Protein AF-A0A3N5F4K1-F1 (afdb_monomer_lite)

Foldseek 3Di:
DALVVLLVCLLPPPADALLVNLVSLLVSCVRPVVCLVSQLVSDPPRNSSNVLSVCCVVPNSVVSVVCSVVVLVVVLVVVCVVQPPPDDDDDDGDHPSVVSD

pLDDT: mean 89.98, std 7.14, range [69.75, 97.56]

Structure (mmCIF, N/CA/C/O backbone):
data_AF-A0A3N5F4K1-F1
#
_entry.id   AF-A0A3N5F4K1-F1
#
loop_
_atom_site.group_PDB
_atom_site.id
_atom_site.type_symbol
_atom_site.label_atom_id
_atom_site.label_alt_id
_atom_site.label_comp_id
_atom_site.label_asym_id
_atom_site.label_entity_id
_atom_site.label_seq_id
_atom_site.pdbx_PDB_ins_code
_atom_site.Cartn_x
_atom_site.Cartn_y
_atom_site.Cartn_z
_atom_site.occupancy
_atom_site.B_iso_or_equiv
_atom_site.auth_seq_id
_atom_site.auth_comp_id
_atom_site.auth_asym_id
_atom_site.auth_atom_id
_atom_site.pdbx_PDB_model_num
AT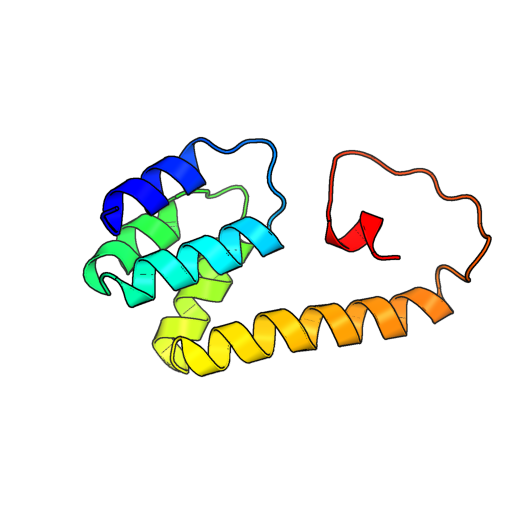OM 1 N N . MET A 1 1 ? 4.021 -6.759 17.974 1.00 78.56 1 MET A N 1
ATOM 2 C CA . MET A 1 1 ? 4.147 -5.585 17.085 1.00 78.56 1 MET A CA 1
ATOM 3 C C . MET A 1 1 ? 2.803 -4.878 17.014 1.00 78.56 1 MET A C 1
ATOM 5 O O . MET A 1 1 ? 1.799 -5.537 16.756 1.00 78.56 1 MET A O 1
ATOM 9 N N . LYS A 1 2 ? 2.767 -3.581 17.321 1.00 94.75 2 LYS A N 1
ATOM 10 C CA . LYS A 1 2 ? 1.564 -2.738 17.303 1.00 94.75 2 LYS A CA 1
ATOM 11 C C . LYS A 1 2 ? 1.374 -2.111 15.920 1.00 94.75 2 LYS A C 1
ATOM 13 O O . LYS A 1 2 ? 2.323 -1.962 15.158 1.00 94.75 2 LYS A O 1
ATOM 18 N N . ALA A 1 3 ? 0.146 -1.689 15.614 1.00 94.62 3 ALA A N 1
ATOM 19 C CA . ALA A 1 3 ? -0.156 -0.976 14.369 1.00 94.62 3 ALA A CA 1
ATOM 20 C C . ALA A 1 3 ? 0.670 0.316 14.218 1.00 94.62 3 ALA A C 1
ATOM 22 O O . ALA A 1 3 ? 1.073 0.658 13.113 1.00 94.62 3 ALA A O 1
ATOM 23 N N . THR A 1 4 ? 0.944 1.009 15.328 1.00 95.56 4 THR A N 1
ATOM 24 C CA . THR A 1 4 ? 1.778 2.219 15.375 1.00 95.56 4 THR A CA 1
ATOM 25 C C . THR A 1 4 ? 3.233 1.944 15.015 1.00 95.56 4 THR A C 1
ATOM 27 O O . THR A 1 4 ? 3.834 2.754 14.323 1.00 95.56 4 THR A O 1
ATOM 30 N N . ASP A 1 5 ? 3.772 0.787 15.405 1.00 97.06 5 ASP A N 1
ATOM 31 C CA . ASP A 1 5 ? 5.158 0.411 15.099 1.00 97.06 5 ASP A CA 1
ATOM 32 C C . ASP A 1 5 ? 5.342 0.274 13.580 1.00 97.06 5 ASP A C 1
ATOM 34 O O . ASP A 1 5 ? 6.314 0.765 13.019 1.00 97.06 5 ASP A O 1
ATOM 38 N N . ILE A 1 6 ? 4.346 -0.301 12.895 1.00 96.75 6 ILE A N 1
ATOM 39 C CA . ILE A 1 6 ? 4.345 -0.429 11.431 1.00 96.75 6 ILE A CA 1
ATOM 40 C C . ILE A 1 6 ? 4.239 0.947 10.751 1.00 96.75 6 ILE A C 1
ATOM 42 O O . ILE A 1 6 ? 4.820 1.159 9.692 1.00 96.75 6 ILE A O 1
ATOM 46 N N . VAL A 1 7 ? 3.522 1.911 11.341 1.00 96.38 7 VAL A N 1
ATOM 47 C CA . VAL A 1 7 ? 3.477 3.288 10.810 1.00 96.38 7 VAL A CA 1
ATOM 48 C C . VAL A 1 7 ? 4.859 3.944 10.872 1.00 96.38 7 VAL A C 1
ATOM 50 O O . VAL A 1 7 ? 5.246 4.621 9.920 1.00 96.38 7 VAL A O 1
ATOM 53 N N . GLU A 1 8 ? 5.605 3.740 11.958 1.00 96.62 8 GLU A N 1
ATOM 54 C CA . GLU A 1 8 ? 6.968 4.266 12.102 1.00 96.62 8 GLU A CA 1
ATOM 55 C C . GLU A 1 8 ? 7.969 3.552 11.185 1.00 96.62 8 GLU A C 1
ATOM 57 O O . GLU A 1 8 ? 8.791 4.212 10.546 1.00 96.62 8 GLU A O 1
ATOM 62 N N . GLU A 1 9 ? 7.849 2.231 11.027 1.00 95.38 9 GLU A N 1
ATOM 63 C CA . GLU A 1 9 ? 8.605 1.453 10.035 1.00 95.38 9 GLU A CA 1
ATOM 64 C C . GLU A 1 9 ? 8.383 2.026 8.631 1.00 95.38 9 GLU A C 1
ATOM 66 O O . GLU A 1 9 ? 9.332 2.416 7.956 1.00 95.38 9 GLU A O 1
ATOM 71 N N . ILE A 1 10 ? 7.120 2.209 8.229 1.00 95.69 10 ILE A N 1
ATOM 72 C CA . ILE A 1 10 ? 6.783 2.815 6.938 1.00 95.69 10 ILE A CA 1
ATOM 73 C C . ILE A 1 10 ? 7.350 4.228 6.825 1.00 95.69 10 ILE A C 1
ATOM 75 O O . ILE A 1 10 ? 7.755 4.620 5.738 1.00 95.69 10 ILE A O 1
ATOM 79 N N . ARG A 1 11 ? 7.373 5.025 7.899 1.00 94.69 11 ARG A N 1
ATOM 80 C CA . ARG A 1 11 ? 7.921 6.389 7.854 1.00 94.69 11 ARG A CA 1
ATOM 81 C C . ARG A 1 11 ? 9.425 6.381 7.589 1.00 94.69 11 ARG A C 1
ATOM 83 O O . ARG A 1 11 ? 9.889 7.191 6.789 1.00 94.69 11 ARG A O 1
ATOM 90 N N . THR A 1 12 ? 10.157 5.463 8.210 1.00 94.25 12 THR A N 1
ATOM 91 C CA . THR A 1 12 ? 11.629 5.445 8.266 1.00 94.25 12 THR A CA 1
ATOM 92 C C . THR A 1 12 ? 12.300 4.518 7.249 1.00 94.25 12 THR A C 1
ATOM 94 O O . THR A 1 12 ? 13.496 4.648 7.008 1.00 94.25 12 THR A O 1
ATOM 97 N N . ASP A 1 13 ? 11.559 3.624 6.593 1.00 91.50 13 ASP A N 1
ATOM 98 C CA . ASP A 1 13 ? 12.111 2.693 5.603 1.00 91.50 13 ASP A CA 1
ATOM 99 C C . ASP A 1 13 ? 12.345 3.361 4.238 1.00 91.50 13 ASP A C 1
ATOM 101 O O . ASP A 1 13 ? 11.442 3.455 3.405 1.00 91.50 13 ASP A O 1
ATOM 105 N N . PHE A 1 14 ? 13.548 3.875 3.999 1.00 85.56 14 PHE A N 1
ATOM 106 C CA . PHE A 1 14 ? 13.909 4.538 2.738 1.00 85.56 14 PHE A CA 1
ATOM 107 C C . PHE A 1 14 ? 14.365 3.581 1.628 1.00 85.56 14 PHE A C 1
ATOM 109 O O . PHE A 1 14 ? 14.746 4.051 0.559 1.00 85.56 14 PHE A O 1
ATOM 116 N N . LYS A 1 15 ? 14.348 2.266 1.871 1.00 85.75 15 LYS A N 1
ATOM 117 C CA . LYS A 1 15 ? 14.824 1.258 0.914 1.00 85.75 15 LYS A CA 1
ATOM 118 C C . LYS A 1 15 ? 13.667 0.563 0.209 1.00 85.75 15 LYS A C 1
ATOM 120 O O . LYS A 1 15 ? 13.705 0.355 -0.997 1.00 85.75 15 LYS A O 1
ATOM 125 N N . SER A 1 16 ? 12.616 0.224 0.948 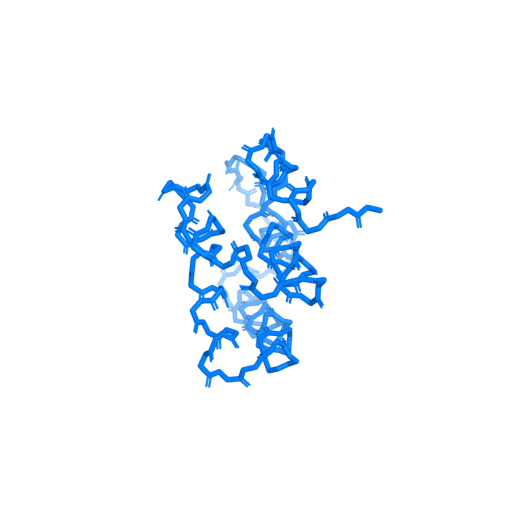1.00 86.94 16 SER A N 1
ATOM 126 C CA . SER A 1 16 ? 11.495 -0.522 0.388 1.00 86.94 16 SER A CA 1
ATOM 127 C C . SER A 1 16 ? 10.685 0.290 -0.620 1.00 86.94 16 SER A C 1
ATOM 129 O O . SER A 1 16 ? 10.305 1.441 -0.390 1.00 86.94 16 SER A O 1
ATOM 131 N N . GLY A 1 17 ? 10.327 -0.365 -1.725 1.00 86.25 17 GLY A N 1
ATOM 132 C CA . GLY A 1 17 ? 9.475 0.213 -2.758 1.00 86.25 17 GLY A CA 1
ATOM 133 C C . GLY A 1 17 ? 8.017 0.417 -2.323 1.00 86.25 17 GLY A C 1
ATOM 134 O O . GLY A 1 17 ? 7.518 -0.173 -1.360 1.00 86.25 17 GLY A O 1
ATOM 135 N N . ALA A 1 18 ? 7.290 1.218 -3.107 1.00 89.00 18 ALA A N 1
ATOM 136 C CA . ALA A 1 18 ? 5.904 1.610 -2.834 1.00 89.00 18 ALA A CA 1
ATOM 137 C C . ALA A 1 18 ? 4.953 0.427 -2.594 1.00 89.00 18 ALA A C 1
ATOM 139 O O . ALA A 1 18 ? 4.105 0.484 -1.704 1.00 89.00 18 ALA A O 1
ATOM 140 N N . MET A 1 19 ? 5.112 -0.650 -3.367 1.00 89.12 19 MET A N 1
ATOM 141 C CA . MET A 1 19 ? 4.278 -1.852 -3.277 1.00 89.12 19 MET A CA 1
ATOM 142 C C . MET A 1 19 ? 4.428 -2.548 -1.923 1.00 89.12 19 MET A C 1
ATOM 144 O O . MET A 1 19 ? 3.426 -2.880 -1.285 1.00 89.12 19 MET A O 1
ATOM 148 N N . HIS A 1 20 ? 5.670 -2.706 -1.456 1.00 91.38 20 HIS A N 1
ATOM 149 C CA . HIS A 1 20 ? 5.964 -3.301 -0.156 1.00 91.38 20 HIS A CA 1
ATOM 150 C C . HIS A 1 20 ? 5.364 -2.456 0.974 1.00 91.38 20 HIS A C 1
ATOM 152 O O . HIS A 1 20 ? 4.596 -2.960 1.793 1.00 91.38 20 HIS A O 1
ATOM 158 N N . LEU A 1 21 ? 5.615 -1.145 0.957 1.00 94.06 21 LEU A N 1
ATOM 159 C CA . LEU A 1 21 ? 5.087 -0.221 1.965 1.00 94.06 21 LEU A CA 1
ATOM 160 C C . LEU A 1 21 ? 3.551 -0.155 1.955 1.00 94.06 21 LEU A C 1
ATOM 162 O O . LEU A 1 21 ? 2.923 -0.053 3.009 1.00 94.06 21 LEU A O 1
ATOM 166 N N . GLY A 1 22 ? 2.925 -0.272 0.782 1.00 94.19 22 GLY A N 1
ATOM 167 C CA . GLY A 1 22 ? 1.474 -0.398 0.651 1.00 94.19 22 GLY A CA 1
ATOM 168 C C . GLY A 1 22 ? 0.934 -1.672 1.309 1.00 94.19 22 GLY A C 1
ATOM 169 O O . GLY A 1 22 ? -0.071 -1.616 2.019 1.00 94.19 22 GLY A O 1
ATOM 170 N N . ALA A 1 23 ? 1.615 -2.810 1.146 1.00 95.19 23 ALA A N 1
ATOM 171 C CA . ALA A 1 23 ? 1.251 -4.054 1.824 1.00 95.19 23 ALA A CA 1
ATOM 172 C C . ALA A 1 23 ? 1.406 -3.946 3.353 1.00 95.19 23 ALA A C 1
ATOM 174 O O . ALA A 1 23 ? 0.495 -4.344 4.085 1.00 95.19 23 ALA A O 1
ATOM 175 N N . ARG A 1 24 ? 2.491 -3.321 3.836 1.00 96.69 24 ARG A N 1
ATOM 176 C CA . ARG A 1 24 ? 2.699 -3.029 5.267 1.00 96.69 24 ARG A CA 1
ATOM 177 C C . ARG A 1 24 ? 1.608 -2.117 5.830 1.00 96.69 24 ARG A C 1
ATOM 179 O O . ARG A 1 24 ? 1.086 -2.374 6.912 1.00 96.69 24 ARG A O 1
ATOM 186 N N . ALA A 1 25 ? 1.159 -1.112 5.076 1.00 97.00 25 ALA A N 1
ATOM 187 C CA . ALA A 1 25 ? 0.038 -0.264 5.489 1.00 97.00 25 ALA A CA 1
ATOM 188 C C . ALA A 1 25 ? -1.262 -1.073 5.676 1.00 97.00 25 ALA A C 1
ATOM 190 O O . ALA A 1 25 ? -2.029 -0.821 6.608 1.00 97.00 25 ALA A O 1
ATOM 191 N N . LEU A 1 26 ? -1.499 -2.091 4.840 1.00 97.25 26 LEU A N 1
ATOM 192 C CA . LEU A 1 26 ? -2.624 -3.014 5.016 1.00 97.25 26 LEU A CA 1
ATOM 193 C C . LEU A 1 26 ? -2.452 -3.949 6.222 1.00 97.25 26 LEU A C 1
ATOM 195 O O . LEU A 1 26 ? -3.459 -4.353 6.807 1.00 97.25 26 LEU A O 1
ATOM 199 N N . ASP A 1 27 ? -1.222 -4.317 6.597 1.00 97.56 27 ASP A N 1
ATOM 200 C CA . ASP A 1 27 ? -0.949 -5.036 7.852 1.00 97.56 27 ASP A CA 1
ATOM 201 C C . ASP A 1 27 ? -1.308 -4.155 9.058 1.00 97.56 27 ASP A C 1
ATOM 203 O O . ASP A 1 27 ? -2.029 -4.595 9.955 1.00 97.56 27 ASP A O 1
ATOM 207 N N . ALA A 1 28 ? -0.893 -2.885 9.039 1.00 97.31 28 ALA A N 1
ATOM 208 C CA . ALA A 1 28 ? -1.194 -1.918 10.092 1.00 97.31 28 ALA A CA 1
ATOM 209 C C . ALA A 1 28 ? -2.709 -1.708 10.269 1.00 97.31 28 ALA A C 1
ATOM 211 O O . ALA A 1 28 ? -3.212 -1.773 11.390 1.00 97.31 28 ALA A O 1
ATOM 212 N N . LEU A 1 29 ? -3.458 -1.550 9.168 1.00 96.81 29 LEU A N 1
ATOM 213 C CA . LEU A 1 29 ? -4.924 -1.436 9.201 1.00 96.81 29 LEU A CA 1
ATOM 214 C C . LEU A 1 29 ? -5.624 -2.703 9.705 1.00 96.81 29 LEU A C 1
ATOM 216 O O . LEU A 1 29 ? -6.704 -2.610 10.290 1.00 96.81 29 LEU A O 1
ATOM 220 N N . LYS A 1 30 ? -5.039 -3.884 9.461 1.00 96.81 30 LYS A N 1
ATOM 221 C CA . LYS A 1 30 ? -5.566 -5.158 9.970 1.00 96.81 30 LYS A CA 1
ATOM 222 C C . LYS A 1 30 ? -5.415 -5.241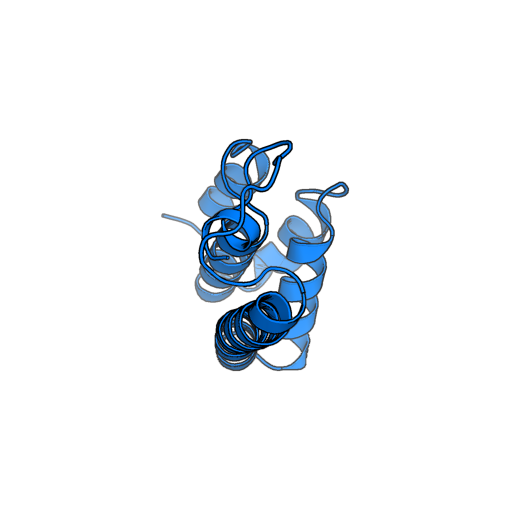 11.490 1.00 96.81 30 LYS A C 1
ATOM 224 O O . LYS A 1 30 ? -6.306 -5.773 12.141 1.00 96.81 30 LYS A O 1
ATOM 229 N N . LEU A 1 31 ? -4.317 -4.710 12.034 1.00 96.94 31 LEU A N 1
ATOM 230 C CA . LEU A 1 31 ? -4.071 -4.646 13.477 1.00 96.94 31 LEU A CA 1
ATOM 231 C C . LEU A 1 31 ? -4.931 -3.583 14.168 1.00 96.94 31 LEU A C 1
ATOM 233 O O . LEU A 1 31 ? -5.469 -3.836 15.241 1.00 96.94 31 LEU A O 1
ATOM 237 N N . SER A 1 32 ? -5.068 -2.398 13.572 1.00 96.81 32 SER A N 1
ATOM 238 C CA . SER A 1 32 ? -5.968 -1.361 14.072 1.00 96.81 32 SER A CA 1
ATOM 239 C C . SER A 1 32 ? -6.444 -0.440 12.956 1.00 96.81 32 SER A C 1
ATOM 241 O O . SER A 1 32 ? -5.651 0.157 12.235 1.00 96.81 32 SER A O 1
ATOM 243 N N . LYS A 1 33 ? -7.757 -0.216 12.866 1.00 94.25 33 LYS A N 1
ATOM 244 C CA . LYS A 1 33 ? -8.316 0.770 11.927 1.00 94.25 33 LYS A CA 1
ATOM 245 C C . LYS A 1 33 ? -8.034 2.218 12.349 1.00 94.25 33 LYS A C 1
ATOM 247 O O . LYS A 1 33 ? -8.096 3.109 11.505 1.00 94.25 33 LYS A O 1
ATOM 252 N N . SER A 1 34 ? -7.703 2.464 13.622 1.00 95.69 34 SER A N 1
ATOM 253 C CA . SER A 1 34 ? -7.484 3.819 14.151 1.00 95.69 34 SER A CA 1
ATOM 254 C C . SER A 1 34 ? -6.233 4.500 13.593 1.00 95.69 34 SER A C 1
ATOM 256 O O . SER A 1 34 ? -6.159 5.724 13.605 1.00 95.69 34 SER A O 1
ATOM 258 N N . VAL A 1 35 ? -5.272 3.742 13.048 1.00 96.88 35 VAL A N 1
ATOM 259 C CA . VAL A 1 35 ? -4.048 4.313 12.460 1.00 96.88 35 VAL A CA 1
ATOM 260 C C . VAL A 1 35 ? -4.240 4.837 11.033 1.00 96.88 35 VAL A C 1
ATOM 262 O O . VAL A 1 35 ? -3.310 5.404 10.462 1.00 96.88 35 VAL A O 1
ATOM 265 N N . ALA A 1 36 ? -5.434 4.698 10.442 1.00 96.44 36 ALA A N 1
ATOM 266 C CA . ALA A 1 36 ? -5.697 5.146 9.075 1.00 96.44 36 ALA A CA 1
ATOM 267 C C . ALA A 1 36 ? -5.347 6.631 8.824 1.00 96.44 36 ALA A C 1
ATOM 269 O O . ALA A 1 36 ? -4.665 6.897 7.835 1.00 96.44 36 ALA A O 1
ATOM 270 N N . PRO A 1 37 ? -5.704 7.604 9.693 1.00 97.06 37 PRO A N 1
ATOM 271 C CA . PRO A 1 37 ? -5.327 9.005 9.488 1.00 97.06 37 PRO A CA 1
ATOM 272 C C . PRO A 1 37 ? -3.811 9.233 9.473 1.00 97.06 37 PRO A C 1
ATOM 274 O O . PRO A 1 37 ? -3.328 10.070 8.712 1.00 97.06 37 PRO A O 1
ATOM 277 N N . ALA A 1 38 ? -3.062 8.473 10.279 1.00 96.50 38 ALA A N 1
ATOM 278 C CA . ALA A 1 38 ? -1.604 8.536 10.303 1.00 96.50 38 ALA A CA 1
ATOM 279 C C . ALA A 1 38 ? -1.007 7.955 9.012 1.00 96.50 38 ALA A C 1
ATOM 281 O O . ALA A 1 38 ? -0.168 8.592 8.381 1.00 96.50 38 ALA A O 1
ATOM 282 N N . LEU A 1 39 ? -1.504 6.799 8.558 1.00 96.56 39 LEU A N 1
ATOM 283 C CA . LEU A 1 39 ? -1.075 6.171 7.302 1.00 96.56 39 LEU A CA 1
ATOM 284 C C . LEU A 1 39 ? -1.364 7.039 6.068 1.00 96.56 39 LEU A C 1
ATOM 286 O O . LEU A 1 39 ? -0.578 7.040 5.127 1.00 96.56 39 LEU A O 1
ATOM 290 N N . LEU A 1 40 ? -2.452 7.816 6.066 1.00 96.31 40 LEU A N 1
ATOM 291 C CA . LEU A 1 40 ? -2.762 8.744 4.969 1.00 96.31 40 LEU A CA 1
ATOM 292 C C . LEU A 1 40 ? -1.730 9.871 4.819 1.00 96.31 40 LEU A C 1
ATOM 294 O O . LEU A 1 40 ? -1.613 10.439 3.736 1.00 96.31 40 LEU A O 1
ATOM 298 N N . LYS A 1 41 ? -1.005 10.204 5.893 1.00 95.62 41 LYS A N 1
ATOM 299 C CA . LYS A 1 41 ? -0.038 11.311 5.943 1.00 95.62 41 LYS A CA 1
ATOM 300 C C . LYS A 1 41 ? 1.410 10.844 6.092 1.00 95.62 41 LYS A C 1
ATOM 302 O O . LYS A 1 41 ? 2.307 11.677 6.087 1.00 95.62 41 LYS A O 1
ATOM 307 N N . VAL A 1 42 ? 1.644 9.535 6.221 1.00 94.75 42 VAL A N 1
ATOM 308 C CA . VAL A 1 42 ? 2.950 8.981 6.610 1.00 94.75 42 VAL A CA 1
ATOM 309 C C . VAL A 1 42 ? 4.063 9.331 5.620 1.00 94.75 42 VAL A C 1
ATOM 311 O O . VAL A 1 42 ? 5.195 9.552 6.039 1.00 94.75 42 VAL A O 1
ATOM 314 N N . ARG A 1 43 ? 3.739 9.412 4.321 1.00 91.81 43 ARG A N 1
ATOM 315 C CA . ARG A 1 43 ? 4.677 9.762 3.244 1.00 91.81 43 ARG A CA 1
ATOM 316 C C . ARG A 1 43 ? 3.996 10.565 2.134 1.00 91.81 43 ARG A C 1
ATOM 318 O O . ARG A 1 43 ? 3.516 9.976 1.167 1.00 91.81 43 ARG A O 1
ATOM 325 N N . PRO A 1 44 ? 3.978 11.904 2.227 1.00 86.62 44 PRO A N 1
ATOM 326 C CA . PRO A 1 44 ? 3.363 12.757 1.208 1.00 86.62 44 PRO A CA 1
ATOM 327 C C . PRO A 1 44 ? 3.978 12.587 -0.191 1.00 86.62 44 PRO A C 1
ATOM 329 O O . PRO A 1 44 ? 3.254 12.619 -1.179 1.00 86.62 44 PRO A O 1
ATOM 332 N N . GLY A 1 45 ? 5.289 12.326 -0.274 1.00 87.12 45 GLY A N 1
ATOM 333 C CA . GLY A 1 45 ? 5.994 12.058 -1.536 1.00 87.12 45 GLY A CA 1
ATOM 334 C C . GLY A 1 45 ? 5.729 10.674 -2.143 1.00 87.12 45 GLY A C 1
ATOM 335 O O . GLY A 1 45 ? 6.203 10.392 -3.238 1.00 87.12 45 GLY A O 1
ATOM 336 N N . LEU A 1 46 ? 4.976 9.807 -1.455 1.00 86.81 46 LEU A N 1
ATOM 337 C CA . LEU A 1 46 ? 4.654 8.456 -1.910 1.00 86.81 46 LEU A CA 1
ATOM 338 C C . LEU A 1 46 ? 3.133 8.219 -1.852 1.00 86.81 46 LEU A C 1
ATOM 340 O O . LEU A 1 46 ? 2.637 7.496 -0.979 1.00 86.81 46 LEU A O 1
ATOM 344 N N . PRO A 1 47 ? 2.361 8.806 -2.789 1.00 90.88 47 PRO A N 1
ATOM 345 C CA . PRO A 1 47 ? 0.896 8.837 -2.719 1.00 90.88 47 PRO A CA 1
ATOM 346 C C . PRO A 1 47 ? 0.247 7.449 -2.796 1.00 90.88 47 PRO A C 1
ATOM 348 O O . PRO A 1 47 ? -0.905 7.275 -2.391 1.00 90.88 47 PRO A O 1
ATOM 351 N N . PHE A 1 48 ? 0.985 6.445 -3.278 1.00 92.31 48 PHE A N 1
ATOM 352 C CA . PHE A 1 48 ? 0.523 5.065 -3.375 1.00 92.31 48 PHE A CA 1
ATOM 353 C C . PHE A 1 48 ? 0.007 4.514 -2.037 1.00 92.31 48 PHE A C 1
ATOM 355 O O . PHE A 1 48 ? -1.064 3.909 -2.002 1.00 92.31 48 PHE A O 1
ATOM 362 N N . ILE A 1 49 ? 0.697 4.792 -0.923 1.00 94.94 49 ILE A N 1
ATOM 363 C CA . ILE A 1 49 ? 0.280 4.327 0.411 1.00 94.94 49 ILE A CA 1
ATOM 364 C C . ILE A 1 49 ? -1.102 4.891 0.761 1.00 94.94 49 ILE A C 1
ATOM 366 O O . ILE A 1 49 ? -2.013 4.144 1.123 1.00 94.94 49 ILE A O 1
ATOM 370 N N . ALA A 1 50 ? -1.293 6.202 0.589 1.00 95.38 50 ALA A N 1
ATOM 371 C CA . ALA A 1 50 ?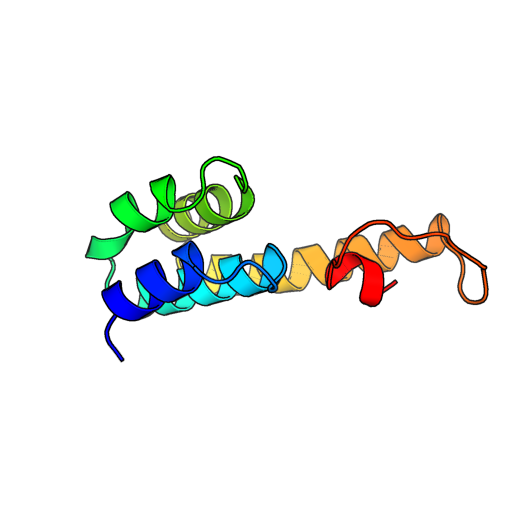 -2.572 6.851 0.855 1.00 95.38 50 ALA A CA 1
ATOM 372 C C . ALA A 1 50 ? -3.695 6.292 -0.036 1.00 95.38 50 ALA A C 1
ATOM 374 O O . ALA A 1 50 ? -4.820 6.101 0.431 1.00 95.38 50 ALA A O 1
ATOM 375 N N . ASN A 1 51 ? -3.402 5.976 -1.299 1.00 95.50 51 ASN A N 1
ATOM 376 C CA . ASN A 1 51 ? -4.376 5.381 -2.215 1.00 95.50 51 ASN A CA 1
ATOM 377 C C . ASN A 1 51 ? -4.800 3.974 -1.779 1.00 95.50 51 ASN A C 1
ATOM 379 O O . ASN A 1 51 ? -5.999 3.685 -1.754 1.00 95.50 51 ASN A O 1
ATOM 383 N N . VAL A 1 52 ? -3.849 3.134 -1.363 1.00 95.56 52 VAL A N 1
ATOM 384 C CA . VAL A 1 52 ? -4.126 1.795 -0.822 1.00 95.56 52 VAL A CA 1
ATOM 385 C C . VAL A 1 52 ? -4.985 1.883 0.442 1.00 95.56 52 VAL A C 1
ATOM 387 O O . VAL A 1 52 ? -5.979 1.165 0.557 1.00 95.56 52 VAL A O 1
ATOM 390 N N . VAL A 1 53 ? -4.671 2.804 1.358 1.00 96.50 53 VAL A N 1
ATOM 391 C CA . VAL A 1 53 ? -5.448 3.024 2.592 1.00 96.50 53 VAL A CA 1
ATOM 392 C C . VAL A 1 53 ? -6.881 3.457 2.274 1.00 96.50 53 VAL A C 1
ATOM 394 O O . VAL A 1 53 ? -7.828 2.851 2.775 1.00 96.50 53 VAL A O 1
ATOM 397 N N . ARG A 1 54 ? -7.069 4.443 1.385 1.00 97.00 54 ARG A N 1
ATOM 398 C CA . ARG A 1 54 ? -8.407 4.889 0.948 1.00 97.00 54 ARG A CA 1
ATOM 399 C C . ARG A 1 54 ? -9.186 3.772 0.260 1.00 97.00 54 ARG A C 1
ATOM 401 O O . ARG A 1 54 ? -10.399 3.658 0.428 1.00 97.00 54 ARG A O 1
ATOM 408 N N . PHE A 1 55 ? -8.519 2.947 -0.544 1.00 96.69 55 PHE A N 1
ATOM 409 C CA . PHE A 1 55 ? -9.161 1.806 -1.188 1.00 96.69 55 PHE A CA 1
ATOM 410 C C . PHE A 1 55 ? -9.595 0.756 -0.159 1.00 96.69 55 PHE A C 1
ATOM 412 O O . PHE A 1 55 ? -10.742 0.314 -0.191 1.00 96.69 55 PHE A O 1
ATOM 419 N N . ALA A 1 56 ? -8.738 0.439 0.814 1.00 96.75 56 ALA A N 1
ATOM 420 C CA . ALA A 1 56 ? -9.063 -0.465 1.912 1.00 96.75 56 ALA A CA 1
ATOM 421 C C . ALA A 1 56 ? -10.221 0.046 2.780 1.00 96.75 56 ALA A C 1
ATOM 423 O O . ALA A 1 56 ? -11.062 -0.750 3.190 1.00 96.75 56 ALA A O 1
ATOM 424 N N . GLN A 1 57 ? -10.316 1.357 3.021 1.00 96.06 57 GLN A N 1
ATOM 425 C CA . GLN A 1 57 ? -11.455 1.955 3.726 1.00 96.06 57 GLN A CA 1
ATOM 426 C C . GLN A 1 57 ? -12.771 1.809 2.944 1.00 96.06 57 GLN A C 1
ATOM 428 O O . GLN A 1 57 ? -13.806 1.551 3.549 1.00 96.06 57 GLN A O 1
ATOM 433 N N . ARG A 1 58 ? -12.737 1.930 1.608 1.00 96.75 58 ARG A N 1
ATOM 434 C CA . ARG A 1 58 ? -13.932 1.842 0.745 1.00 96.75 58 ARG A CA 1
ATOM 435 C C . ARG A 1 58 ? -14.377 0.413 0.429 1.00 96.75 58 ARG A C 1
ATOM 437 O O . ARG A 1 58 ? -15.569 0.171 0.280 1.00 96.75 58 ARG A O 1
ATOM 444 N N . LYS A 1 59 ? -13.434 -0.512 0.235 1.00 96.06 59 LYS A N 1
ATOM 445 C CA . LYS A 1 59 ? -13.690 -1.867 -0.299 1.00 96.06 59 LYS A CA 1
ATOM 446 C C . LYS A 1 59 ? -13.283 -2.993 0.654 1.00 96.06 59 LYS A C 1
ATOM 448 O O . LYS A 1 59 ? -13.556 -4.157 0.379 1.00 96.06 59 LYS A O 1
ATOM 453 N N . GLY A 1 60 ? -12.642 -2.661 1.771 1.00 95.94 60 GLY A N 1
ATOM 454 C CA . GLY A 1 60 ? -12.111 -3.617 2.736 1.00 95.94 60 GLY A CA 1
ATOM 455 C C . GLY A 1 60 ? -10.661 -4.023 2.456 1.00 95.94 60 GLY A C 1
ATOM 456 O O . GLY A 1 60 ? -10.175 -4.007 1.324 1.00 95.94 60 GLY A O 1
ATOM 457 N N . ILE A 1 61 ? -9.964 -4.435 3.519 1.00 95.44 61 ILE A N 1
ATOM 458 C CA . ILE A 1 61 ? -8.537 -4.806 3.489 1.00 95.44 61 ILE A CA 1
ATOM 459 C C . ILE A 1 61 ? -8.286 -6.005 2.563 1.00 95.44 61 ILE A C 1
ATOM 461 O O . ILE A 1 61 ? -7.312 -6.014 1.815 1.00 95.44 61 ILE A O 1
ATOM 465 N N . ALA A 1 62 ? -9.167 -7.010 2.579 1.00 94.50 62 ALA A N 1
ATOM 466 C CA . ALA A 1 62 ? -9.028 -8.194 1.731 1.00 94.50 62 ALA A CA 1
ATOM 467 C C . ALA A 1 62 ? -9.125 -7.847 0.236 1.00 94.50 62 ALA A C 1
ATOM 469 O O . ALA A 1 62 ? -8.334 -8.341 -0.566 1.00 94.50 62 ALA A O 1
ATOM 470 N N . ALA A 1 63 ? -10.051 -6.956 -0.137 1.00 94.56 63 ALA A N 1
ATOM 471 C CA . ALA A 1 63 ? -10.151 -6.461 -1.505 1.00 94.56 63 ALA A CA 1
ATOM 472 C C . ALA A 1 63 ? -8.899 -5.667 -1.899 1.00 94.56 63 ALA A C 1
ATOM 474 O O . ALA A 1 63 ? -8.357 -5.901 -2.972 1.00 94.56 63 ALA A O 1
ATOM 475 N N . ALA A 1 64 ? -8.394 -4.806 -1.010 1.00 94.69 64 ALA A N 1
ATOM 476 C CA . ALA A 1 64 ? -7.168 -4.047 -1.249 1.00 94.69 64 ALA A CA 1
ATOM 477 C C . ALA A 1 64 ? -5.941 -4.939 -1.478 1.00 94.69 64 ALA A C 1
ATOM 479 O O . ALA A 1 64 ? -5.159 -4.662 -2.379 1.00 94.69 64 ALA A O 1
ATOM 480 N N . ARG A 1 65 ? -5.791 -6.037 -0.721 1.00 93.88 65 ARG A N 1
ATOM 481 C CA . ARG A 1 65 ? -4.698 -7.003 -0.940 1.00 93.88 65 ARG A CA 1
ATOM 482 C C . ARG A 1 65 ? -4.793 -7.706 -2.285 1.00 93.88 65 ARG A C 1
ATOM 484 O O . ARG A 1 65 ? -3.776 -7.861 -2.953 1.00 93.88 65 ARG A O 1
ATOM 491 N N . ARG A 1 66 ? -5.998 -8.141 -2.664 1.00 93.38 66 ARG A N 1
ATOM 492 C CA . ARG A 1 66 ? -6.223 -8.768 -3.971 1.00 93.38 66 ARG A CA 1
ATOM 493 C C . ARG A 1 66 ? -5.879 -7.800 -5.094 1.00 93.38 66 ARG A C 1
ATOM 495 O O . ARG A 1 66 ? -5.109 -8.166 -5.968 1.00 93.38 66 ARG A O 1
ATOM 502 N N . GLU A 1 67 ? -6.358 -6.562 -5.006 1.00 92.00 67 GLU A N 1
ATOM 503 C CA . GLU A 1 67 ?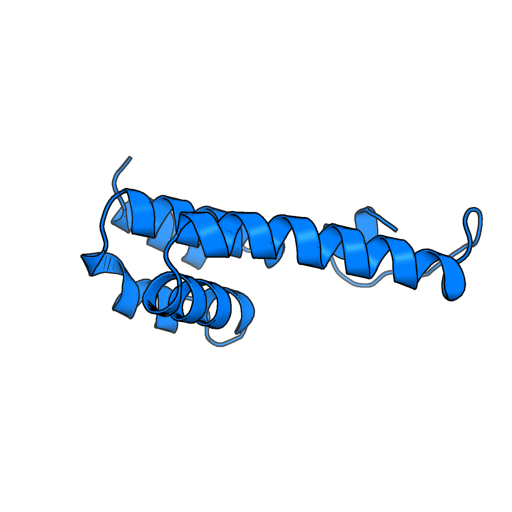 -6.071 -5.530 -6.004 1.00 92.00 67 GLU A CA 1
ATOM 504 C C . GLU A 1 67 ? -4.570 -5.249 -6.130 1.00 92.00 67 GLU A C 1
ATOM 506 O O . GLU A 1 67 ? -4.060 -5.196 -7.241 1.00 92.00 67 GLU A O 1
ATOM 511 N N . LEU A 1 68 ? -3.847 -5.145 -5.008 1.00 88.69 68 LEU A N 1
ATOM 512 C CA . LEU A 1 68 ? -2.392 -4.944 -4.988 1.00 88.69 68 LEU A CA 1
ATOM 513 C C . LEU A 1 68 ? -1.645 -6.028 -5.777 1.00 88.69 68 LEU A C 1
ATOM 515 O O . LEU A 1 68 ? -0.753 -5.709 -6.558 1.00 88.69 68 LEU A O 1
ATOM 519 N N . LYS A 1 69 ? -2.033 -7.296 -5.595 1.00 87.56 69 LYS A N 1
ATOM 520 C CA . LYS A 1 69 ? -1.448 -8.424 -6.327 1.00 87.56 69 LYS A CA 1
ATOM 521 C C . LYS A 1 69 ? -1.837 -8.385 -7.806 1.00 87.56 69 LYS A C 1
ATOM 523 O O . LYS A 1 69 ? -0.974 -8.372 -8.672 1.00 87.56 69 LYS A O 1
ATOM 528 N N . THR A 1 70 ? -3.134 -8.303 -8.097 1.00 90.56 70 THR A N 1
ATOM 529 C CA . THR A 1 70 ? -3.640 -8.387 -9.473 1.00 90.56 70 THR A CA 1
ATOM 530 C C . THR A 1 70 ? -3.205 -7.201 -10.335 1.00 90.56 70 THR A C 1
ATOM 532 O O . THR A 1 70 ? -2.963 -7.369 -11.527 1.00 90.56 70 THR A O 1
ATOM 535 N N . SER A 1 71 ? -3.088 -6.002 -9.760 1.00 86.50 71 SER A N 1
ATOM 536 C CA . SER A 1 71 ? -2.579 -4.824 -10.469 1.00 86.50 71 SER A CA 1
ATOM 537 C C . SER A 1 71 ? -1.112 -4.984 -10.873 1.00 86.50 71 SER A C 1
ATOM 539 O O . SER A 1 71 ? -0.760 -4.587 -11.982 1.00 86.50 71 SER A O 1
ATOM 541 N N . LEU A 1 72 ? -0.275 -5.582 -10.015 1.00 84.25 72 LEU A N 1
ATOM 542 C CA . LEU A 1 72 ? 1.119 -5.874 -10.355 1.00 84.25 72 LEU A CA 1
ATOM 543 C C . LEU A 1 72 ? 1.196 -6.875 -11.505 1.00 84.25 72 LEU A C 1
ATOM 545 O O . LEU A 1 72 ? 1.823 -6.577 -12.514 1.00 84.25 72 LEU A O 1
ATOM 549 N N . ASP A 1 73 ? 0.489 -7.999 -11.387 1.00 87.44 73 ASP A N 1
ATOM 550 C CA . ASP A 1 73 ? 0.481 -9.049 -12.409 1.00 87.44 73 ASP A CA 1
ATOM 551 C C . ASP A 1 73 ? 0.049 -8.484 -13.777 1.00 87.44 73 ASP A C 1
ATOM 553 O O . ASP A 1 73 ? 0.716 -8.697 -14.786 1.00 87.44 73 ASP A O 1
ATOM 557 N N . ARG A 1 74 ? -1.020 -7.673 -13.816 1.00 87.94 74 ARG A N 1
ATOM 558 C CA . ARG A 1 74 ? -1.483 -7.017 -15.055 1.00 87.94 74 ARG A CA 1
ATOM 559 C C . ARG A 1 74 ? -0.459 -6.051 -15.643 1.00 87.94 74 ARG A C 1
ATOM 561 O O . ARG A 1 74 ? -0.376 -5.932 -16.864 1.00 87.94 74 ARG A O 1
ATOM 568 N N . LEU A 1 75 ? 0.252 -5.310 -14.796 1.00 86.56 75 LEU A N 1
ATOM 569 C CA . LEU A 1 75 ? 1.270 -4.366 -15.246 1.00 86.56 75 LEU A CA 1
ATOM 570 C C . LEU A 1 75 ? 2.475 -5.107 -15.826 1.00 86.56 75 LEU A C 1
ATOM 572 O O . LEU A 1 75 ? 2.946 -4.718 -16.888 1.00 86.56 75 LEU A O 1
ATOM 576 N N . LEU A 1 76 ? 2.919 -6.184 -15.175 1.00 85.56 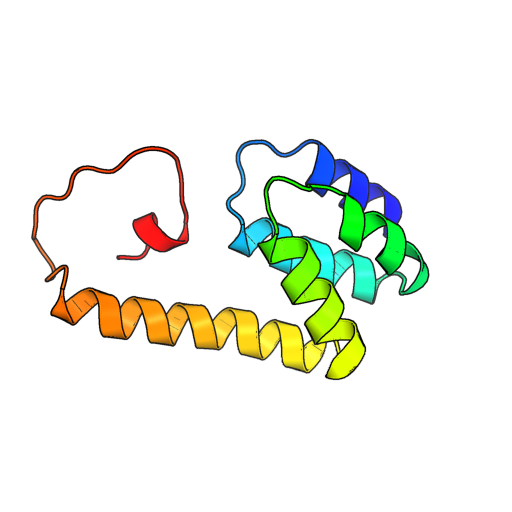76 LEU A N 1
ATOM 577 C CA . LEU A 1 76 ? 4.026 -7.012 -15.654 1.00 85.56 76 LEU A CA 1
ATOM 578 C C . LEU A 1 76 ? 3.686 -7.711 -16.971 1.00 85.56 76 LEU A C 1
ATOM 580 O O . LEU A 1 76 ? 4.505 -7.700 -17.882 1.00 85.56 76 LEU A O 1
ATOM 584 N N . GLU A 1 77 ? 2.471 -8.244 -17.121 1.00 87.12 77 GLU A N 1
ATOM 585 C CA . GLU A 1 77 ? 2.045 -8.830 -18.399 1.00 87.12 77 GLU A CA 1
ATOM 586 C C . GLU A 1 77 ? 2.087 -7.807 -19.539 1.00 87.12 77 GLU A C 1
ATOM 588 O O . GLU A 1 77 ? 2.645 -8.089 -20.591 1.00 87.12 77 GLU A O 1
ATOM 593 N N . ARG A 1 78 ? 1.587 -6.586 -19.314 1.00 86.56 78 ARG A N 1
ATOM 594 C CA . ARG A 1 78 ? 1.653 -5.512 -20.321 1.00 86.56 78 ARG A CA 1
ATOM 595 C C . ARG A 1 78 ? 3.070 -5.005 -20.569 1.00 86.56 78 ARG A C 1
ATOM 597 O O . ARG A 1 78 ? 3.365 -4.527 -21.659 1.00 86.56 78 ARG A O 1
ATOM 604 N N . ALA A 1 79 ? 3.936 -5.058 -19.560 1.00 85.88 79 ALA A N 1
ATOM 605 C CA . ALA A 1 79 ? 5.310 -4.601 -19.695 1.00 85.88 79 ALA A CA 1
ATOM 606 C C . ALA A 1 79 ? 6.091 -5.464 -20.693 1.00 85.88 79 ALA A C 1
ATOM 608 O O . ALA A 1 79 ? 6.915 -4.908 -21.408 1.00 85.88 79 ALA A O 1
ATOM 609 N N . LYS A 1 80 ? 5.788 -6.765 -20.815 1.00 83.19 80 LYS A N 1
ATOM 610 C CA . LYS A 1 80 ? 6.446 -7.678 -21.772 1.00 83.19 80 LYS A CA 1
ATOM 611 C C . LYS A 1 80 ? 6.307 -7.236 -23.229 1.00 83.19 80 LYS A C 1
ATOM 613 O O . LYS A 1 80 ? 7.207 -7.493 -24.023 1.00 83.19 80 LYS A O 1
ATOM 618 N N . ASP A 1 81 ? 5.215 -6.553 -23.567 1.00 82.88 81 ASP A N 1
ATOM 619 C CA . ASP A 1 81 ? 4.969 -6.059 -24.927 1.00 82.88 81 ASP A CA 1
ATOM 620 C C . ASP A 1 81 ? 5.869 -4.861 -25.283 1.00 82.88 81 ASP A C 1
ATOM 622 O O . ASP A 1 81 ? 6.148 -4.608 -26.452 1.00 82.88 81 ASP A O 1
ATOM 626 N N . ILE A 1 82 ? 6.320 -4.110 -24.273 1.00 85.31 82 ILE A N 1
ATOM 627 C CA . ILE A 1 82 ? 7.112 -2.877 -24.425 1.00 85.31 82 ILE A CA 1
ATOM 628 C C . ILE A 1 82 ? 8.594 -3.143 -24.137 1.00 85.31 82 ILE A C 1
ATOM 630 O O . ILE A 1 82 ? 9.480 -2.594 -24.789 1.00 85.31 82 ILE A O 1
ATOM 634 N N . LEU A 1 83 ? 8.851 -3.981 -23.137 1.00 84.00 83 LEU A N 1
ATOM 635 C CA . LEU A 1 83 ? 10.153 -4.386 -22.637 1.00 84.00 83 LEU A CA 1
ATOM 636 C C . LEU A 1 83 ? 10.268 -5.906 -22.821 1.00 84.00 83 LEU A C 1
ATOM 638 O O . LEU A 1 83 ? 10.061 -6.662 -21.869 1.00 84.00 83 LEU A O 1
ATOM 642 N N . PRO A 1 84 ? 10.561 -6.378 -24.046 1.00 79.06 84 PRO A N 1
ATOM 643 C CA . PRO A 1 84 ? 10.652 -7.802 -24.317 1.00 79.06 84 PRO A CA 1
ATOM 644 C C . PRO A 1 84 ? 11.752 -8.480 -23.479 1.00 79.06 84 PRO A C 1
ATOM 646 O O . PRO A 1 84 ? 12.797 -7.864 -23.205 1.00 79.06 84 PRO A O 1
ATOM 649 N N . PRO A 1 85 ? 11.557 -9.761 -23.109 1.00 79.25 85 PRO A N 1
ATOM 650 C CA . PRO A 1 85 ? 12.563 -10.546 -22.402 1.00 79.25 85 PRO A CA 1
ATOM 651 C C . PRO A 1 85 ? 13.905 -10.573 -23.144 1.00 79.25 85 PRO A C 1
ATOM 653 O O . PRO A 1 85 ? 13.954 -10.727 -24.363 1.00 79.25 85 PRO A O 1
ATOM 656 N N . GLY A 1 86 ? 15.008 -10.445 -22.402 1.00 79.88 86 GLY A N 1
ATOM 657 C CA . GLY A 1 86 ? 16.369 -10.456 -22.958 1.00 79.88 86 GLY A CA 1
ATOM 658 C C . GLY A 1 86 ? 16.883 -9.101 -23.463 1.00 79.88 86 GLY A C 1
ATOM 659 O O . GLY A 1 86 ? 18.041 -9.009 -23.873 1.00 79.88 86 GLY A O 1
ATOM 660 N N . GLY A 1 87 ? 16.071 -8.040 -23.404 1.00 80.31 87 GLY A N 1
ATOM 661 C CA . GLY A 1 87 ? 16.528 -6.674 -23.663 1.00 80.31 87 GLY A CA 1
ATOM 662 C C . GLY A 1 87 ? 17.481 -6.142 -22.583 1.00 80.31 87 GLY A C 1
ATOM 663 O O . GLY A 1 87 ? 17.494 -6.609 -21.444 1.00 80.31 87 GLY A O 1
ATOM 664 N N . ARG A 1 88 ? 18.300 -5.144 -22.936 1.00 83.12 88 ARG A N 1
ATOM 665 C CA . ARG A 1 88 ? 19.163 -4.424 -21.985 1.00 83.12 88 ARG A CA 1
ATOM 666 C C . ARG A 1 88 ? 18.534 -3.077 -21.657 1.00 83.12 88 ARG A C 1
ATOM 668 O O . ARG A 1 88 ? 18.475 -2.206 -22.520 1.00 83.12 88 ARG A O 1
ATOM 675 N N . TYR A 1 89 ? 18.111 -2.904 -20.410 1.00 84.31 89 TYR A N 1
ATOM 676 C CA . TYR A 1 89 ? 17.432 -1.694 -19.950 1.00 84.31 89 TYR A CA 1
ATOM 677 C C . TYR A 1 89 ? 18.242 -0.994 -18.862 1.00 84.31 89 TYR A C 1
ATOM 679 O O . TYR A 1 89 ? 18.795 -1.635 -17.967 1.00 84.31 89 TYR A O 1
ATOM 687 N N . ILE A 1 90 ? 18.301 0.335 -18.934 1.00 85.12 90 ILE A N 1
ATOM 688 C CA . ILE A 1 90 ? 18.898 1.162 -17.884 1.00 85.12 90 ILE A CA 1
ATOM 689 C C . ILE A 1 90 ? 17.814 1.473 -16.854 1.00 85.12 90 ILE A C 1
ATOM 691 O O . ILE A 1 90 ? 16.695 1.840 -17.208 1.00 85.12 90 ILE A O 1
ATOM 695 N N . ARG A 1 91 ? 18.155 1.332 -15.574 1.00 83.88 91 ARG A N 1
ATOM 696 C CA . ARG A 1 91 ? 17.256 1.590 -14.446 1.00 83.88 91 ARG A CA 1
ATOM 697 C C . ARG A 1 91 ? 17.828 2.704 -13.579 1.00 83.88 91 ARG A C 1
ATOM 699 O O . ARG A 1 91 ? 19.045 2.842 -13.474 1.00 83.88 91 ARG A O 1
ATOM 706 N N . PHE A 1 92 ? 16.948 3.480 -12.955 1.00 81.00 92 PHE A N 1
ATOM 707 C CA . PHE A 1 92 ? 17.318 4.517 -11.998 1.00 81.00 92 PHE A CA 1
ATOM 708 C C . PHE A 1 92 ? 16.505 4.351 -10.711 1.00 81.00 92 PHE A C 1
ATOM 710 O O . PHE A 1 92 ? 15.276 4.288 -10.761 1.00 81.00 92 PHE A O 1
ATOM 717 N N . GLY A 1 93 ? 17.197 4.289 -9.570 1.00 78.81 93 GLY A N 1
ATOM 718 C CA . GLY A 1 93 ? 16.608 3.955 -8.269 1.00 78.81 93 GLY A CA 1
ATOM 719 C C . GLY A 1 93 ? 16.320 2.458 -8.088 1.00 78.81 93 GLY A C 1
ATOM 720 O O . GLY A 1 93 ? 16.568 1.652 -8.985 1.00 78.81 93 GLY A O 1
ATOM 721 N N . GLU A 1 94 ? 15.791 2.095 -6.917 1.00 75.44 94 GLU A N 1
ATOM 722 C CA . GLU A 1 94 ? 15.338 0.732 -6.608 1.00 75.44 94 GLU A CA 1
ATOM 723 C C . GLU A 1 94 ? 13.810 0.650 -6.661 1.00 75.44 94 GLU A C 1
ATOM 725 O O . GLU A 1 94 ? 13.096 1.451 -6.051 1.00 75.44 94 GLU A O 1
ATOM 730 N N . SER A 1 95 ? 13.290 -0.318 -7.414 1.00 77.50 95 SER A N 1
ATOM 731 C CA . SER A 1 95 ? 11.853 -0.514 -7.577 1.00 77.50 95 SER A CA 1
ATOM 732 C C . SER A 1 95 ? 11.556 -1.979 -7.841 1.00 77.50 95 SER A C 1
ATOM 734 O O . SER A 1 95 ? 11.754 -2.460 -8.953 1.00 77.50 95 SER A O 1
ATOM 736 N N . GLY A 1 96 ? 10.960 -2.651 -6.853 1.00 72.62 96 GLY A N 1
ATOM 737 C CA . GLY A 1 96 ? 10.570 -4.057 -6.989 1.00 72.62 96 GLY A CA 1
ATOM 738 C C . GLY A 1 96 ? 9.606 -4.333 -8.150 1.00 72.62 96 GLY A C 1
ATOM 739 O O . GLY A 1 96 ? 9.543 -5.453 -8.638 1.00 72.62 96 GLY A O 1
ATOM 740 N N . THR A 1 97 ? 8.870 -3.323 -8.629 1.00 73.19 97 THR A N 1
ATOM 741 C CA . THR A 1 97 ? 8.043 -3.448 -9.840 1.00 73.19 97 THR A CA 1
ATOM 742 C C . THR A 1 97 ? 8.898 -3.518 -11.104 1.00 73.19 97 THR A C 1
ATOM 744 O O . THR A 1 97 ? 8.558 -4.258 -12.014 1.00 73.19 97 THR A O 1
ATOM 747 N N . VAL A 1 98 ? 9.991 -2.754 -11.166 1.00 76.62 98 VAL A N 1
ATOM 748 C CA . VAL A 1 98 ? 10.928 -2.756 -12.301 1.00 76.62 98 VAL A CA 1
ATOM 749 C C . VAL A 1 98 ? 11.860 -3.965 -12.229 1.00 76.62 98 VAL A C 1
ATOM 751 O O . VAL A 1 98 ? 12.226 -4.502 -13.262 1.00 76.62 98 VAL A O 1
ATOM 754 N N . ASP A 1 99 ? 12.219 -4.421 -11.027 1.00 76.19 99 ASP A N 1
ATOM 755 C CA . ASP A 1 99 ? 12.996 -5.653 -10.831 1.00 76.19 99 ASP A CA 1
ATOM 756 C C . ASP A 1 99 ? 12.246 -6.920 -11.273 1.00 76.19 99 ASP A C 1
ATOM 758 O O . ASP A 1 99 ? 12.869 -7.957 -11.476 1.00 76.19 99 ASP A O 1
ATOM 762 N N . ALA A 1 100 ? 10.918 -6.846 -11.395 1.00 72.38 100 ALA A N 1
ATOM 763 C CA . ALA A 1 100 ? 10.065 -7.959 -11.799 1.00 72.38 100 ALA A CA 1
ATOM 764 C C . ALA A 1 100 ? 9.765 -8.009 -13.311 1.00 72.38 100 ALA A C 1
ATOM 766 O O . ALA A 1 100 ? 9.070 -8.930 -13.745 1.00 72.38 100 ALA A O 1
ATOM 767 N N . VAL A 1 101 ? 10.243 -7.024 -14.084 1.00 69.75 101 VAL A N 1
ATOM 768 C CA . VAL A 1 101 ? 10.183 -6.988 -15.559 1.00 69.75 101 VAL A CA 1
ATOM 769 C C . VAL A 1 101 ? 11.455 -7.605 -16.124 1.00 69.75 101 VAL A C 1
ATOM 771 O O . VAL A 1 101 ? 11.328 -8.462 -17.024 1.00 69.75 101 VAL A O 1
#

Sequence (101 aa):
MKATDIVEEIRTDFKSGAMHLGARALDALKLSKSVAPALLKVRPGLPFIANVVRFAQRKGIAAARRELKTSLDRLLERAKDILPPGGRYIRFGESGTVDAV

Radius of gyration: 14.91 Å; chains: 1; bounding box: 33×23×42 Å

Secondary structure (DSSP, 8-state):
--HHHHHHHHHH-SSS-HHHHHHHHHHHHHH-GGGHHHHHHS-TT-HHHHHHHHHHHHH-HHHHHHHHHHHHHHHHHHHHHHS-TT------S--TTTTT-